Protein AF-A0A5J5JQL4-F1 (afdb_monomer)

Organism: NCBI:txid2614688

Foldseek 3Di:
DDDDDDDDDDDDDDDDDDDDDDPPDPDDPPPPPPDDLPPQAQAKDWDDDDVVVFLLLLVQCCVPPPCVVPPPQSVFKDTFPPKGKIWGDHSDLQAIKIKIWGFIAGHPDPVRRQLAIWMWIDGRPDGIHTPGGASQAQCVPDPNSCVVVVHDRGD

Radius of gyration: 27.51 Å; Cα contacts (8 Å, |Δi|>4): 222; chains: 1; bounding box: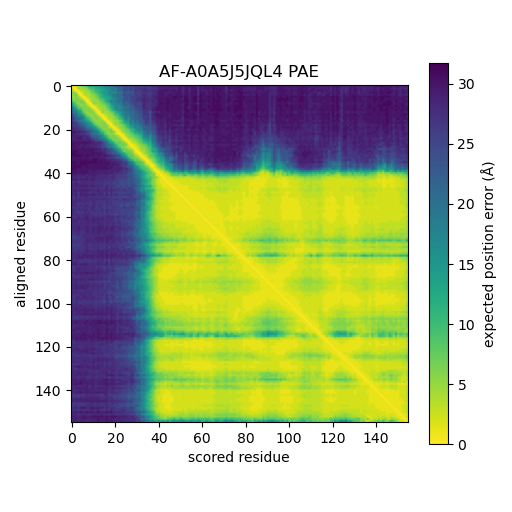 76×36×66 Å

Nearest PDB structures (foldseek):
  6s85-assembly1_D  TM=4.851E-01  e=8.176E+00  Escherichia coli
  5xdf-assembly1_A  TM=1.625E-01  e=1.999E+00  Thermus thermophilus HB8

Secondary structure (DSSP, 8-state):
-------------------------------------GGGTT-EEE----HHHHHHHHHHHIIIIITTTSTT-GGGEEEEEEEEEEEE--SSGGG-EEEEEEEEEETTBGGGGSS--EEEEEETTSPPEE----TTB-TTS-HHHHHHHT--SB-

Sequence (155 aa):
MTRWTAALSAAATAAITLTAALPAVAAAPLQRATGQAHSARGKAVNLRLTEKIRHKLADAFYKKYYGPYHPGTRNRVDGPEQVYYGKIRGATAAKDVYWAVGSIGVKGDPISYQDGPHVWRKRGHHGWEYRGDTGGCLAKVPKALLKIWHLPECL

Structure (mmCIF, N/CA/C/O backbone):
data_AF-A0A5J5JQL4-F1
#
_entry.id   AF-A0A5J5JQL4-F1
#
loop_
_atom_site.group_PDB
_atom_site.id
_atom_site.type_symbol
_atom_site.label_atom_id
_atom_site.label_alt_id
_atom_site.label_comp_id
_atom_site.label_asym_id
_atom_site.label_entity_id
_atom_site.label_seq_id
_atom_site.pdbx_PDB_ins_code
_atom_site.Cartn_x
_atom_site.Cartn_y
_atom_site.Cartn_z
_atom_site.occupancy
_atom_site.B_iso_or_equiv
_atom_site.auth_seq_id
_atom_site.auth_comp_id
_atom_site.auth_asym_id
_atom_site.auth_atom_id
_atom_site.pdbx_PDB_model_num
ATOM 1 N N . MET A 1 1 ? -28.095 -20.991 -45.611 1.00 49.44 1 MET A N 1
ATOM 2 C CA . MET A 1 1 ? -29.491 -20.586 -45.348 1.00 49.44 1 MET A CA 1
ATOM 3 C C . MET A 1 1 ? -30.276 -21.846 -45.041 1.00 49.44 1 MET A C 1
ATOM 5 O O . MET A 1 1 ? -30.548 -22.592 -45.967 1.00 49.44 1 MET A O 1
ATOM 9 N N . THR A 1 2 ? -30.608 -22.109 -43.778 1.00 53.41 2 THR A N 1
ATOM 10 C CA . THR A 1 2 ? -31.494 -23.233 -43.445 1.00 53.41 2 THR A CA 1
ATOM 11 C C . THR A 1 2 ? -32.352 -22.816 -42.263 1.00 53.41 2 THR A C 1
ATOM 13 O O . THR A 1 2 ? -31.878 -22.694 -41.137 1.00 53.41 2 THR A O 1
ATOM 16 N N . ARG A 1 3 ? -33.598 -22.467 -42.585 1.00 52.34 3 ARG A N 1
ATOM 17 C CA . ARG A 1 3 ? -34.659 -22.105 -41.649 1.00 52.34 3 ARG A CA 1
ATOM 18 C C . ARG A 1 3 ? -35.211 -23.385 -41.027 1.00 52.34 3 ARG A C 1
ATOM 20 O O . ARG A 1 3 ? -35.457 -24.338 -41.757 1.00 52.34 3 ARG A O 1
ATOM 27 N N . TRP A 1 4 ? -35.475 -23.359 -39.726 1.00 50.81 4 TRP A N 1
ATOM 28 C CA . TRP A 1 4 ? -36.349 -24.324 -39.065 1.00 50.81 4 TRP A CA 1
ATOM 29 C C . TRP A 1 4 ? -37.457 -23.564 -38.338 1.00 50.81 4 TRP A C 1
ATOM 31 O O . TRP A 1 4 ? -37.206 -22.781 -37.427 1.00 50.81 4 TRP A O 1
ATOM 41 N N . THR A 1 5 ? -38.680 -23.777 -38.811 1.00 60.31 5 THR A N 1
ATOM 42 C CA . THR A 1 5 ? -39.955 -23.400 -38.196 1.00 60.31 5 THR A CA 1
ATOM 43 C C . THR A 1 5 ? -40.630 -24.664 -37.689 1.00 60.31 5 THR A C 1
ATOM 45 O O . THR A 1 5 ? -40.823 -25.580 -38.481 1.00 60.31 5 THR A O 1
ATOM 48 N N . ALA A 1 6 ? -41.031 -24.681 -36.419 1.00 52.75 6 ALA A N 1
ATOM 49 C CA . ALA A 1 6 ? -42.137 -25.463 -35.853 1.00 52.75 6 ALA A CA 1
ATOM 50 C C . ALA A 1 6 ? -42.203 -25.139 -34.351 1.00 52.75 6 ALA A C 1
ATOM 52 O O . ALA A 1 6 ? -41.162 -24.928 -33.741 1.00 52.75 6 ALA A O 1
ATOM 53 N N . ALA A 1 7 ? -43.318 -25.135 -33.638 1.00 47.78 7 ALA A N 1
ATOM 54 C CA . ALA A 1 7 ? -44.740 -24.938 -33.888 1.00 47.78 7 ALA A CA 1
ATOM 55 C C . ALA A 1 7 ? -45.323 -24.775 -32.467 1.00 47.78 7 ALA A C 1
ATOM 57 O O . ALA A 1 7 ? -44.808 -25.376 -31.522 1.00 47.78 7 ALA A O 1
ATOM 58 N N . LEU A 1 8 ? -46.351 -23.942 -32.295 1.00 52.84 8 LEU A N 1
ATOM 59 C CA . LEU A 1 8 ? -47.006 -23.728 -31.003 1.00 52.84 8 LEU A CA 1
ATOM 60 C C . LEU A 1 8 ? -47.635 -25.023 -30.460 1.00 52.84 8 LEU A C 1
ATOM 62 O O . LEU A 1 8 ? -48.178 -25.828 -31.212 1.00 52.84 8 LEU A O 1
ATOM 66 N N . SER A 1 9 ? -47.684 -25.151 -29.135 1.00 51.41 9 SER A N 1
ATOM 67 C CA . SER A 1 9 ? -48.722 -25.924 -28.447 1.00 51.41 9 SER A CA 1
ATOM 68 C C . SER A 1 9 ? -49.195 -25.137 -27.230 1.00 51.41 9 SER A C 1
ATOM 70 O O . SER A 1 9 ? -48.411 -24.779 -26.354 1.00 51.41 9 SER A O 1
ATOM 72 N N . ALA A 1 10 ? -50.485 -24.814 -27.249 1.00 52.94 10 ALA A N 1
ATOM 73 C CA . ALA A 1 10 ? -51.240 -24.176 -26.184 1.00 52.94 10 ALA A CA 1
ATOM 74 C C . ALA A 1 10 ? -51.892 -25.246 -25.296 1.00 52.94 10 ALA A C 1
ATOM 76 O O . ALA A 1 10 ? -52.348 -26.253 -25.828 1.00 52.94 10 ALA A O 1
ATOM 77 N N . ALA A 1 11 ? -51.955 -24.995 -23.985 1.00 53.06 11 ALA A N 1
ATOM 78 C CA . ALA A 1 11 ? -52.883 -25.542 -22.976 1.00 53.06 11 ALA A CA 1
ATOM 79 C C . ALA A 1 11 ? -52.246 -25.320 -21.589 1.00 53.06 11 ALA A C 1
ATOM 81 O O . ALA A 1 11 ? -51.030 -25.379 -21.467 1.00 53.06 11 ALA A O 1
ATOM 82 N N . ALA A 1 12 ? -52.936 -25.095 -20.479 1.00 50.16 12 ALA A N 1
ATOM 83 C CA . ALA A 1 12 ? -54.319 -24.760 -20.185 1.00 50.16 12 ALA A CA 1
ATOM 84 C C . ALA A 1 12 ? -54.305 -24.129 -18.779 1.00 50.16 12 ALA A C 1
ATOM 86 O O . ALA A 1 12 ? -53.433 -24.412 -17.955 1.00 50.16 12 ALA A O 1
ATOM 87 N N . THR A 1 13 ? -55.270 -23.259 -18.521 1.00 53.47 13 THR A N 1
ATOM 88 C CA . THR A 1 13 ? -55.508 -22.593 -17.242 1.00 53.47 13 THR A CA 1
ATOM 89 C C . THR A 1 13 ? -55.966 -23.592 -16.176 1.00 53.47 13 THR A C 1
ATOM 91 O O . THR A 1 13 ? -56.912 -24.337 -16.410 1.00 53.47 13 THR A O 1
ATOM 94 N N . ALA A 1 14 ? -55.386 -23.536 -14.976 1.00 53.62 14 ALA A N 1
ATOM 95 C CA . ALA A 1 14 ? -56.051 -23.970 -13.748 1.00 53.62 14 ALA A CA 1
ATOM 96 C C . ALA A 1 14 ? -55.573 -23.090 -12.587 1.00 53.62 14 ALA A C 1
ATOM 98 O O . ALA A 1 14 ? -54.446 -23.204 -12.109 1.00 53.62 14 ALA A O 1
ATOM 99 N N . ALA A 1 15 ? -56.435 -22.162 -12.175 1.00 53.47 15 ALA A N 1
ATOM 100 C CA . ALA A 1 15 ? -56.256 -21.372 -10.970 1.00 53.47 15 ALA A CA 1
ATOM 101 C C . ALA A 1 15 ? -56.626 -22.232 -9.756 1.00 53.47 15 ALA A C 1
ATOM 103 O O . ALA A 1 15 ? -57.736 -22.755 -9.683 1.00 53.47 15 ALA A O 1
ATOM 104 N N . ILE A 1 16 ? -55.709 -22.353 -8.798 1.00 56.31 16 ILE A N 1
ATOM 105 C CA . ILE A 1 16 ? -55.995 -22.892 -7.470 1.00 56.31 16 ILE A CA 1
ATOM 106 C C . ILE A 1 16 ? -55.768 -21.751 -6.482 1.00 56.31 16 ILE A C 1
ATOM 108 O O . ILE A 1 16 ? -54.638 -21.401 -6.149 1.00 56.31 16 ILE A O 1
ATOM 112 N N . THR A 1 17 ? -56.860 -21.139 -6.038 1.00 53.44 17 THR A N 1
ATOM 113 C CA . THR A 1 17 ? -56.878 -20.223 -4.897 1.00 53.44 17 THR A CA 1
ATOM 114 C C . THR A 1 17 ? -56.870 -21.040 -3.608 1.00 53.44 17 THR A C 1
ATOM 116 O O . THR A 1 17 ? -57.885 -21.635 -3.252 1.00 53.44 17 THR A O 1
ATOM 119 N N . LEU A 1 18 ? -55.738 -21.060 -2.898 1.00 49.94 18 LEU A N 1
ATOM 120 C CA . LEU A 1 18 ? -55.683 -21.465 -1.492 1.00 49.94 18 LEU A CA 1
ATOM 121 C C . LEU A 1 18 ? -55.772 -20.214 -0.612 1.00 49.94 18 LEU A C 1
ATOM 123 O O . LEU A 1 18 ? -54.821 -19.441 -0.509 1.00 49.94 18 LEU A O 1
ATOM 127 N N . THR A 1 19 ? -56.913 -20.031 0.046 1.00 55.03 19 THR A N 1
ATOM 128 C CA . THR A 1 19 ? -57.076 -19.037 1.110 1.00 55.03 19 THR A CA 1
ATOM 129 C C . THR A 1 19 ? -56.592 -19.654 2.419 1.00 55.03 19 THR A C 1
ATOM 131 O O . THR A 1 19 ? -57.330 -20.379 3.080 1.00 55.03 19 THR A O 1
ATOM 134 N N . ALA A 1 20 ? -55.339 -19.395 2.791 1.00 56.44 20 ALA A N 1
ATOM 135 C CA . ALA A 1 20 ? -54.829 -19.715 4.121 1.00 56.44 20 ALA A CA 1
ATOM 136 C C . ALA A 1 20 ? -55.017 -18.496 5.037 1.00 56.44 20 ALA A C 1
ATOM 138 O O . ALA A 1 20 ? -54.374 -17.463 4.854 1.00 56.44 20 ALA A O 1
ATOM 139 N N . ALA A 1 21 ? -55.917 -18.611 6.014 1.00 56.12 21 ALA A N 1
ATOM 140 C CA . ALA A 1 21 ? -56.064 -17.637 7.088 1.00 56.12 21 ALA A CA 1
ATOM 141 C C . ALA A 1 21 ? -54.842 -17.721 8.017 1.00 56.12 21 ALA A C 1
ATOM 143 O O . ALA A 1 21 ? -54.615 -18.740 8.667 1.00 56.12 21 ALA A O 1
ATOM 144 N N . LEU A 1 22 ? -54.043 -16.654 8.061 1.00 56.19 22 LEU A N 1
ATOM 145 C CA . LEU A 1 22 ? -52.940 -16.512 9.008 1.00 56.19 22 LEU A CA 1
ATOM 146 C C . LEU A 1 22 ? -53.460 -15.904 10.321 1.00 56.19 22 LEU A C 1
ATOM 148 O O . LEU A 1 22 ? -54.231 -14.943 10.275 1.00 56.19 22 LEU A O 1
ATOM 152 N N . PRO A 1 23 ? -53.028 -16.402 11.492 1.00 48.47 23 PRO A N 1
ATOM 153 C CA . PRO A 1 23 ? -53.293 -15.734 12.756 1.00 48.47 23 PRO A CA 1
ATOM 154 C C . PRO A 1 23 ? -52.530 -14.404 12.801 1.00 48.47 23 PRO A C 1
ATOM 156 O O . PRO A 1 23 ? -51.348 -14.333 12.458 1.00 48.47 23 PRO A O 1
ATOM 159 N N . ALA A 1 24 ? -53.213 -13.342 13.226 1.00 57.78 24 ALA A N 1
ATOM 160 C CA . ALA A 1 24 ? -52.619 -12.035 13.466 1.00 57.78 24 ALA A CA 1
ATOM 161 C C . ALA A 1 24 ? -51.593 -12.139 14.606 1.00 57.78 24 ALA A C 1
ATOM 163 O O . ALA A 1 24 ? -51.937 -12.126 15.787 1.00 57.78 24 ALA A O 1
ATOM 164 N N . VAL A 1 25 ? -50.316 -12.266 14.246 1.00 57.56 25 VAL A N 1
ATOM 165 C CA . VAL A 1 25 ? -49.204 -12.131 15.185 1.00 57.56 25 VAL A CA 1
ATOM 166 C C . VAL A 1 25 ? -49.088 -10.650 15.521 1.00 57.56 25 VAL A C 1
ATOM 168 O O . VAL A 1 25 ? -48.769 -9.831 14.660 1.00 57.56 25 VAL A O 1
ATOM 171 N N . ALA A 1 26 ? -49.385 -10.304 16.772 1.00 60.28 26 ALA A N 1
ATOM 172 C CA . ALA A 1 26 ? -49.168 -8.973 17.313 1.00 60.28 26 ALA A CA 1
ATOM 173 C C . ALA A 1 26 ? -47.722 -8.535 17.025 1.00 60.28 26 ALA A C 1
ATOM 175 O O . ALA A 1 26 ? -46.764 -9.173 17.466 1.00 60.28 26 ALA A O 1
ATOM 176 N N . ALA A 1 27 ? -47.567 -7.459 16.252 1.00 55.06 27 ALA A N 1
ATOM 177 C CA . ALA A 1 27 ? -46.273 -6.870 15.954 1.00 55.06 27 ALA A CA 1
ATOM 178 C C . ALA A 1 27 ? -45.680 -6.302 17.249 1.00 55.06 27 ALA A C 1
ATOM 180 O O . ALA A 1 27 ? -46.048 -5.216 17.697 1.00 55.06 27 ALA A O 1
ATOM 181 N N . ALA A 1 28 ? -44.762 -7.048 17.863 1.00 57.09 28 ALA A N 1
ATOM 182 C CA . ALA A 1 28 ? -43.907 -6.503 18.902 1.00 57.09 28 ALA A CA 1
ATOM 183 C C . ALA A 1 28 ? -43.137 -5.306 18.310 1.00 57.09 28 ALA A C 1
ATOM 185 O O . ALA A 1 28 ? -42.607 -5.418 17.197 1.00 57.09 28 ALA A O 1
ATOM 186 N N . PRO A 1 29 ? -43.069 -4.157 19.003 1.00 50.62 29 PRO A N 1
ATOM 187 C CA . PRO A 1 29 ? -42.307 -3.021 18.516 1.00 50.62 29 PRO A CA 1
ATOM 188 C C . PRO A 1 29 ? -40.850 -3.451 18.337 1.00 50.62 29 PRO A C 1
ATOM 190 O O . PRO A 1 29 ? -40.199 -3.896 19.283 1.00 50.62 29 PRO A O 1
ATOM 193 N N . LEU A 1 30 ? -40.346 -3.323 17.107 1.00 46.59 30 LEU A N 1
ATOM 194 C CA . LEU A 1 30 ? -38.933 -3.471 16.780 1.00 46.59 30 LEU A CA 1
ATOM 195 C C . LEU A 1 30 ? -38.140 -2.518 17.678 1.00 46.59 30 LEU A C 1
ATOM 197 O O . LEU A 1 30 ? -38.064 -1.315 17.419 1.00 46.59 30 LEU A O 1
ATOM 201 N N . GLN A 1 31 ? -37.550 -3.062 18.742 1.00 46.78 31 GLN A N 1
ATOM 202 C CA . GLN A 1 31 ? -36.545 -2.369 19.527 1.00 46.78 31 GLN A CA 1
ATOM 203 C C . GLN A 1 31 ? -35.402 -2.029 18.577 1.00 46.78 31 GLN A C 1
ATOM 205 O O . GLN A 1 31 ? -34.613 -2.881 18.165 1.00 46.78 31 GLN A O 1
ATOM 210 N N . ARG A 1 32 ? -35.357 -0.758 18.178 1.00 45.53 32 ARG A N 1
ATOM 211 C CA . ARG A 1 32 ? -34.269 -0.169 17.411 1.00 45.53 32 ARG A CA 1
ATOM 212 C C . ARG A 1 32 ? -33.009 -0.390 18.239 1.00 45.53 32 ARG A C 1
ATOM 214 O O . ARG A 1 32 ? -32.823 0.266 19.257 1.00 45.53 32 ARG A O 1
ATOM 221 N N . ALA A 1 33 ? -32.187 -1.353 17.834 1.00 46.91 33 ALA A N 1
ATOM 222 C CA . ALA A 1 33 ? -30.925 -1.668 18.483 1.00 46.91 33 ALA A CA 1
ATOM 223 C C . ALA A 1 33 ? -29.958 -0.483 18.325 1.00 46.91 33 ALA A C 1
ATOM 225 O O . ALA A 1 33 ? -29.087 -0.458 17.459 1.00 46.91 33 ALA A O 1
ATOM 226 N N . THR A 1 34 ? -30.120 0.539 19.159 1.00 53.56 34 THR A N 1
ATOM 227 C CA . THR A 1 34 ? -29.143 1.601 19.375 1.00 53.56 34 THR A CA 1
ATOM 228 C C . THR A 1 34 ? -28.143 1.097 20.409 1.00 53.56 34 THR A C 1
ATOM 230 O O . THR A 1 34 ? -28.139 1.535 21.553 1.00 53.56 34 THR A O 1
ATOM 233 N N . GLY A 1 35 ? -27.332 0.110 20.027 1.00 43.97 35 GLY A N 1
ATOM 234 C CA . GLY A 1 35 ? -26.384 -0.547 20.924 1.00 43.97 35 GLY A CA 1
ATOM 235 C C . GLY A 1 35 ? -24.984 -0.636 20.325 1.00 43.97 35 GLY A C 1
ATOM 236 O O . GLY A 1 35 ? -24.717 -1.467 19.468 1.00 43.97 35 GLY A O 1
ATOM 237 N N . GLN A 1 36 ? -24.073 0.211 20.811 1.00 45.72 36 GLN A N 1
ATOM 238 C CA . GLN A 1 36 ? -22.655 -0.137 21.012 1.00 45.72 36 GLN A CA 1
ATOM 239 C C . GLN A 1 36 ? -21.782 -0.593 19.815 1.00 45.72 36 GLN A C 1
ATOM 241 O O . GLN A 1 36 ? -20.855 -1.373 19.997 1.00 45.72 36 GLN A O 1
ATOM 246 N N . ALA A 1 37 ? -21.916 -0.024 18.613 1.00 48.31 37 ALA A N 1
ATOM 247 C CA . ALA A 1 37 ? -20.874 -0.190 17.574 1.00 48.31 37 ALA A CA 1
ATOM 248 C C . ALA A 1 37 ? -19.696 0.815 17.686 1.00 48.31 37 ALA A C 1
ATOM 250 O O . ALA A 1 37 ? -18.717 0.726 16.945 1.00 48.31 37 ALA A O 1
ATOM 251 N N . HIS A 1 38 ? -19.757 1.785 18.608 1.00 50.84 38 HIS A N 1
ATOM 252 C CA . HIS A 1 38 ? -18.841 2.938 18.628 1.00 50.84 38 HIS A CA 1
ATOM 253 C C . HIS A 1 38 ? -17.456 2.689 19.258 1.00 50.84 38 HIS A C 1
ATOM 255 O O . HIS A 1 38 ? -16.541 3.472 19.018 1.00 50.84 38 HIS A O 1
ATOM 261 N N . SER A 1 39 ? -17.253 1.610 20.021 1.00 56.97 39 SER A N 1
ATOM 262 C CA . SER A 1 39 ? -16.064 1.474 20.887 1.00 56.97 39 SER A CA 1
ATOM 263 C C . SER A 1 39 ? -14.769 1.046 20.166 1.00 56.97 39 SER A C 1
ATOM 265 O O . SER A 1 39 ? -13.676 1.239 20.688 1.00 56.97 39 SER A O 1
ATOM 267 N N . ALA A 1 40 ? -14.837 0.519 18.938 1.00 70.19 40 ALA A N 1
ATOM 268 C CA . ALA A 1 40 ? -13.645 0.026 18.231 1.00 70.19 40 ALA A CA 1
ATOM 269 C C . ALA A 1 40 ? -13.093 0.971 17.148 1.0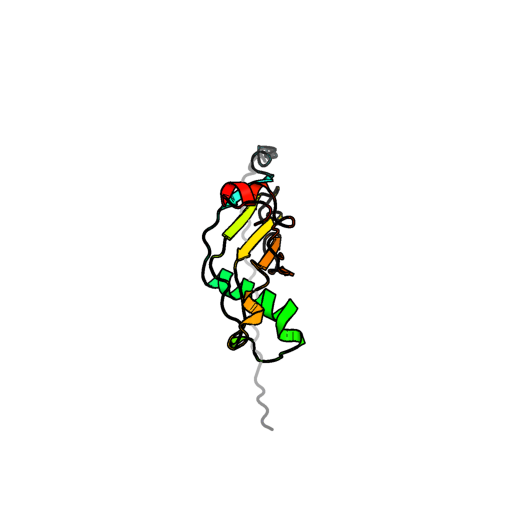0 70.19 40 ALA A C 1
ATOM 271 O O . ALA A 1 40 ? -12.095 0.630 16.504 1.00 70.19 40 ALA A O 1
ATOM 272 N N . ARG A 1 41 ? -13.728 2.125 16.903 1.00 84.06 41 ARG A N 1
ATOM 273 C CA . ARG A 1 41 ? -13.317 3.056 15.841 1.00 84.06 41 ARG A CA 1
ATOM 274 C C . ARG A 1 41 ? -11.937 3.647 16.146 1.00 84.06 41 ARG A C 1
ATOM 276 O O . ARG A 1 41 ? -11.630 3.981 17.281 1.00 84.06 41 ARG A O 1
ATOM 283 N N . GLY A 1 42 ? -11.096 3.775 15.122 1.00 88.44 42 GLY A N 1
ATOM 284 C CA . GLY A 1 42 ? -9.738 4.314 15.249 1.00 88.44 42 GLY A CA 1
ATOM 285 C C . GLY A 1 42 ? -8.703 3.303 15.750 1.00 88.44 42 GLY A C 1
ATOM 286 O O . GLY A 1 42 ? -7.507 3.556 15.626 1.00 88.44 42 GLY A O 1
ATOM 287 N N . LYS A 1 43 ? -9.126 2.128 16.239 1.00 94.88 43 LYS A N 1
ATOM 288 C CA . LYS A 1 43 ? -8.204 1.076 16.676 1.00 94.88 43 LYS A CA 1
ATOM 289 C C . LYS A 1 43 ? -7.429 0.503 15.488 1.00 94.88 43 LYS A C 1
ATOM 291 O O . LYS A 1 43 ? -8.026 0.077 14.493 1.00 94.88 43 LYS A O 1
ATOM 296 N N . ALA A 1 44 ? -6.107 0.461 15.627 1.00 97.56 44 ALA A N 1
ATOM 297 C CA . ALA A 1 44 ? -5.217 -0.215 14.698 1.00 97.56 44 ALA A CA 1
ATOM 298 C C . ALA A 1 44 ? -5.224 -1.731 14.935 1.00 97.56 44 ALA A C 1
ATOM 300 O O . ALA A 1 44 ? -5.311 -2.201 16.071 1.00 97.56 44 ALA A O 1
ATOM 301 N N . VAL A 1 45 ? -5.157 -2.499 13.852 1.00 97.81 45 VAL A N 1
ATOM 302 C CA . VAL A 1 45 ? -5.119 -3.964 13.880 1.00 97.81 45 VAL A CA 1
ATOM 303 C C . VAL A 1 45 ? -4.035 -4.441 12.927 1.00 97.81 45 VAL A C 1
ATOM 305 O O . VAL A 1 45 ? -4.063 -4.077 11.749 1.00 97.81 45 VAL A O 1
ATOM 308 N N . ASN A 1 46 ? -3.122 -5.269 13.437 1.00 97.88 46 ASN A N 1
ATOM 309 C CA . ASN A 1 46 ? -2.132 -5.960 12.624 1.00 97.88 46 ASN A CA 1
ATOM 310 C C . ASN A 1 46 ? -2.809 -7.147 11.931 1.00 97.88 46 ASN A C 1
ATOM 312 O O . ASN A 1 46 ? -3.589 -7.873 12.554 1.00 97.88 46 ASN A O 1
ATOM 316 N N . LEU A 1 47 ? -2.568 -7.313 10.638 1.00 97.94 47 LEU A N 1
ATOM 317 C CA . LEU A 1 47 ? -3.222 -8.323 9.819 1.00 97.94 47 LEU A CA 1
ATOM 318 C C . LEU A 1 47 ? -2.175 -9.218 9.172 1.00 97.94 47 LEU A C 1
ATOM 320 O O . LEU A 1 47 ? -1.105 -8.774 8.768 1.00 97.94 47 LEU A O 1
ATOM 324 N N . ARG A 1 48 ? -2.523 -10.491 8.997 1.00 97.44 48 ARG A N 1
ATOM 325 C CA . ARG A 1 48 ? -1.680 -11.427 8.261 1.00 97.44 48 ARG A CA 1
ATOM 326 C C . ARG A 1 48 ? -1.705 -11.095 6.769 1.00 97.44 48 ARG A C 1
ATOM 328 O O . ARG A 1 48 ? -2.776 -11.021 6.160 1.00 97.44 48 ARG A O 1
ATOM 335 N N . LEU A 1 49 ? -0.525 -10.935 6.176 1.00 97.00 49 LEU A N 1
ATOM 336 C CA . LEU A 1 49 ? -0.379 -10.833 4.729 1.00 97.00 49 LEU A CA 1
ATOM 337 C C . LEU A 1 49 ? -0.683 -12.189 4.078 1.00 97.00 49 LEU A C 1
ATOM 339 O O . LEU A 1 49 ? -0.245 -13.237 4.550 1.00 97.00 49 LEU A O 1
ATOM 343 N N . THR A 1 50 ? -1.427 -12.160 2.977 1.00 97.31 50 THR A N 1
ATOM 344 C CA . THR A 1 50 ? -1.663 -13.332 2.123 1.00 97.31 50 THR A CA 1
ATOM 345 C C . THR A 1 50 ? -1.078 -13.078 0.745 1.00 97.31 50 THR A C 1
ATOM 347 O O . THR A 1 50 ? -0.981 -11.925 0.320 1.00 97.31 50 THR A O 1
ATOM 350 N N . GLU A 1 51 ? -0.771 -14.143 0.010 1.00 96.94 51 GLU A N 1
ATOM 351 C CA . GLU A 1 51 ? -0.189 -14.021 -1.330 1.00 96.94 51 GLU A CA 1
ATOM 352 C C . GLU A 1 51 ? -1.118 -13.291 -2.309 1.00 96.94 51 GLU A C 1
ATOM 354 O O . GLU A 1 51 ? -0.706 -12.419 -3.068 1.00 96.94 51 GLU A O 1
ATOM 359 N N . LYS A 1 52 ? -2.431 -13.515 -2.181 1.00 96.75 52 LYS A N 1
ATOM 360 C CA . LYS A 1 52 ? -3.450 -12.760 -2.923 1.00 96.75 52 LYS A CA 1
ATOM 361 C C . LYS A 1 52 ? -3.391 -11.254 -2.651 1.00 96.75 52 LYS A C 1
ATOM 363 O O . LYS A 1 52 ? -3.686 -10.464 -3.545 1.00 96.75 52 LYS A O 1
ATOM 368 N N . ILE A 1 53 ? -3.082 -10.835 -1.421 1.00 97.50 53 ILE A N 1
ATOM 369 C CA . ILE A 1 53 ? -2.906 -9.411 -1.107 1.00 97.50 53 ILE A CA 1
ATOM 370 C C . ILE A 1 53 ? -1.591 -8.920 -1.701 1.00 97.50 53 ILE A C 1
ATOM 372 O O . ILE A 1 53 ? -1.620 -7.885 -2.360 1.00 97.50 53 ILE A O 1
ATOM 376 N N . ARG A 1 54 ? -0.495 -9.672 -1.541 1.00 97.81 54 ARG A N 1
ATOM 377 C 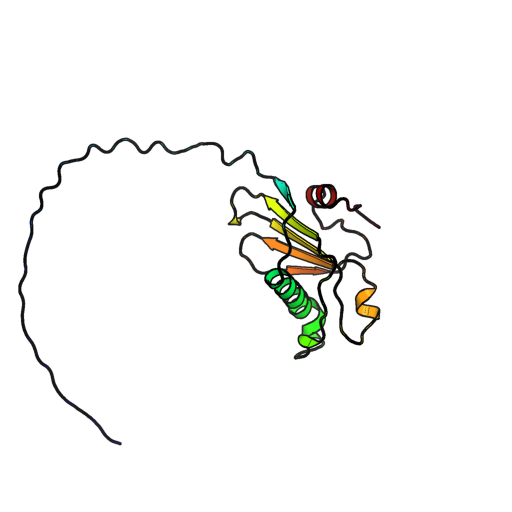CA . ARG A 1 54 ? 0.818 -9.340 -2.111 1.00 97.81 54 ARG A CA 1
ATOM 378 C C . ARG A 1 54 ? 0.720 -9.046 -3.612 1.00 97.81 54 ARG A C 1
ATOM 380 O O . ARG A 1 54 ? 1.066 -7.945 -4.032 1.00 97.81 54 ARG A O 1
ATOM 387 N N . HIS A 1 55 ? 0.105 -9.941 -4.388 1.00 97.12 55 HIS A N 1
ATOM 388 C CA . HIS A 1 55 ? -0.118 -9.722 -5.821 1.00 97.12 55 HIS A CA 1
ATOM 389 C C . HIS A 1 55 ? -0.878 -8.425 -6.122 1.00 97.12 55 HIS A C 1
ATOM 391 O O . HIS A 1 55 ? -0.455 -7.655 -6.979 1.00 97.12 55 HIS A O 1
ATOM 397 N N . LYS A 1 56 ? -1.949 -8.125 -5.375 1.00 97.81 56 LYS A N 1
ATOM 398 C CA . LYS A 1 56 ? -2.722 -6.888 -5.575 1.00 97.81 56 LYS A CA 1
ATOM 399 C C . LYS A 1 56 ? -1.929 -5.618 -5.266 1.00 97.81 56 LYS A C 1
ATOM 401 O O . LYS A 1 56 ? -2.195 -4.586 -5.878 1.00 97.81 56 LYS A O 1
ATOM 406 N N . LEU A 1 57 ? -1.006 -5.664 -4.306 1.00 98.19 57 LEU A N 1
ATOM 407 C CA . LEU A 1 57 ? -0.126 -4.532 -4.005 1.00 98.19 57 LEU A CA 1
ATOM 408 C C . LEU A 1 57 ? 0.848 -4.291 -5.165 1.00 98.19 57 LEU A C 1
ATOM 410 O O . LEU A 1 57 ? 0.980 -3.157 -5.631 1.00 98.19 57 LEU A O 1
ATOM 414 N N . ALA A 1 58 ? 1.445 -5.356 -5.699 1.00 97.56 58 ALA A N 1
ATOM 415 C CA . ALA A 1 58 ? 2.313 -5.257 -6.866 1.00 97.56 58 ALA A CA 1
ATOM 416 C C . ALA A 1 58 ? 1.569 -4.832 -8.139 1.00 97.56 58 ALA A C 1
ATOM 418 O O . ALA A 1 58 ? 2.093 -4.038 -8.915 1.00 97.56 58 ALA A O 1
ATOM 419 N N . ASP A 1 59 ? 0.318 -5.258 -8.323 1.00 97.62 59 ASP A N 1
ATOM 420 C CA . ASP A 1 59 ? -0.528 -4.768 -9.418 1.00 97.62 59 ASP A CA 1
ATOM 421 C C . ASP A 1 59 ? -0.818 -3.272 -9.280 1.00 97.62 59 ASP A C 1
ATOM 423 O O . ASP A 1 59 ? -0.790 -2.541 -10.270 1.00 97.62 59 ASP A O 1
ATOM 427 N N . ALA A 1 60 ? -1.072 -2.794 -8.057 1.00 98.12 60 ALA A N 1
ATOM 428 C CA . ALA A 1 60 ? -1.287 -1.375 -7.795 1.00 98.12 60 ALA A CA 1
ATOM 429 C C . ALA A 1 60 ? -0.022 -0.541 -8.059 1.00 98.12 60 ALA A C 1
ATOM 431 O O . ALA A 1 60 ? -0.128 0.543 -8.634 1.00 98.12 60 ALA A O 1
ATOM 432 N N . PHE A 1 61 ? 1.158 -1.051 -7.687 1.00 97.19 61 PHE A N 1
ATOM 433 C CA . PHE A 1 61 ? 2.445 -0.437 -8.025 1.00 97.19 61 PHE A CA 1
ATOM 434 C C . PHE A 1 61 ? 2.655 -0.396 -9.540 1.00 97.19 61 PHE A C 1
ATOM 436 O O . PHE A 1 61 ? 2.858 0.680 -10.098 1.00 97.19 61 PHE A O 1
ATOM 443 N N . TYR A 1 62 ? 2.518 -1.540 -10.219 1.00 97.44 62 TYR A N 1
ATOM 444 C CA . TYR A 1 62 ? 2.675 -1.622 -11.668 1.00 97.44 62 TYR A CA 1
ATOM 445 C C . TYR A 1 62 ? 1.737 -0.646 -12.371 1.00 97.44 62 TYR A C 1
ATOM 447 O O . TYR A 1 62 ? 2.179 0.187 -13.149 1.00 97.44 62 TYR A O 1
ATOM 455 N N . LYS A 1 63 ? 0.444 -0.676 -12.048 1.00 97.19 63 LYS A N 1
ATOM 456 C CA . LYS A 1 63 ? -0.548 0.182 -12.700 1.00 97.19 63 LYS A CA 1
ATOM 457 C C . LYS A 1 63 ? -0.255 1.675 -12.524 1.00 97.19 63 LYS A C 1
ATOM 459 O O . LYS A 1 63 ? -0.555 2.451 -13.427 1.00 97.19 63 LYS A O 1
ATOM 464 N N . LYS A 1 64 ? 0.248 2.091 -11.357 1.00 96.31 64 LYS A N 1
ATOM 465 C CA . LYS A 1 64 ? 0.400 3.514 -11.019 1.00 96.31 64 LYS A CA 1
ATOM 466 C C . LYS A 1 64 ? 1.777 4.084 -11.359 1.00 96.31 64 LYS A C 1
ATOM 468 O O . LYS A 1 64 ? 1.838 5.259 -11.702 1.00 96.31 64 LYS A O 1
ATOM 473 N N . TYR A 1 65 ? 2.836 3.296 -11.209 1.00 93.69 65 TYR A N 1
ATOM 474 C CA . TYR A 1 65 ? 4.220 3.762 -11.285 1.00 93.69 65 TYR A CA 1
ATOM 475 C C . TYR A 1 65 ? 4.945 3.201 -12.511 1.00 93.69 65 TYR A C 1
ATOM 477 O O . TYR A 1 65 ? 5.312 3.965 -13.392 1.00 93.69 65 TYR A O 1
ATOM 485 N N . TYR A 1 66 ? 5.094 1.878 -12.612 1.00 94.00 66 TYR A N 1
ATOM 486 C CA . TYR A 1 66 ? 5.978 1.272 -13.620 1.00 94.00 66 TYR A CA 1
ATOM 487 C C . TYR A 1 66 ? 5.317 1.082 -14.997 1.00 94.00 66 TYR A C 1
ATOM 489 O O . TYR A 1 66 ? 5.872 1.425 -16.036 1.00 94.00 66 TYR A O 1
ATOM 497 N N . GLY A 1 67 ? 4.094 0.560 -15.016 1.00 95.31 67 GLY A N 1
ATOM 498 C CA . GLY A 1 67 ? 3.343 0.191 -16.215 1.00 95.31 67 GLY A CA 1
ATOM 499 C C . GLY A 1 67 ? 3.089 1.320 -17.219 1.00 95.31 67 GLY A C 1
ATOM 500 O O . GLY A 1 67 ? 3.181 1.039 -18.412 1.00 95.31 67 GLY A O 1
ATOM 501 N N . PRO A 1 68 ? 2.821 2.577 -16.805 1.00 96.56 68 PRO A N 1
ATOM 502 C CA . PRO A 1 68 ? 2.688 3.695 -17.743 1.00 96.56 68 PRO A CA 1
ATOM 503 C C . PRO A 1 68 ? 3.923 3.932 -18.623 1.00 96.56 68 PRO A C 1
ATOM 505 O O . PRO A 1 68 ? 3.775 4.380 -19.755 1.00 96.56 68 PRO A O 1
ATOM 508 N N . TYR A 1 69 ? 5.118 3.607 -18.125 1.00 94.69 69 TYR A N 1
ATOM 509 C CA . TYR A 1 69 ? 6.383 3.761 -18.853 1.00 94.69 69 TYR A CA 1
ATOM 510 C C . TYR A 1 69 ? 6.896 2.435 -19.434 1.00 94.69 69 TYR A C 1
ATOM 512 O O . TYR A 1 69 ? 7.733 2.428 -20.333 1.00 94.69 69 TYR A O 1
ATOM 520 N N . HIS A 1 70 ? 6.367 1.307 -18.952 1.00 93.50 70 HIS A N 1
ATOM 521 C CA . HIS A 1 70 ? 6.758 -0.042 -19.355 1.00 93.50 70 HIS A CA 1
ATOM 522 C C . HIS A 1 70 ? 5.515 -0.939 -19.541 1.00 93.50 70 HIS A C 1
ATOM 524 O O . HIS A 1 70 ? 5.193 -1.787 -18.695 1.00 93.50 70 HIS A O 1
ATOM 530 N N . PRO A 1 71 ? 4.759 -0.764 -20.636 1.00 92.69 71 PRO A N 1
ATOM 531 C CA . PRO A 1 71 ? 3.588 -1.589 -20.907 1.00 92.69 71 PRO A CA 1
ATOM 532 C C . PRO A 1 71 ? 3.985 -3.052 -21.169 1.00 92.69 71 PRO A C 1
ATOM 534 O O . PRO A 1 71 ? 5.025 -3.339 -21.754 1.00 92.69 71 PRO A O 1
ATOM 537 N N . GLY A 1 72 ? 3.158 -3.998 -20.718 1.00 91.12 72 GLY A N 1
ATOM 538 C CA . GLY A 1 72 ? 3.357 -5.437 -20.950 1.00 91.12 72 GLY A CA 1
ATOM 539 C C . GLY A 1 72 ? 4.413 -6.120 -20.069 1.00 91.12 72 GLY A C 1
ATOM 540 O O . GLY A 1 72 ? 4.562 -7.335 -20.135 1.00 91.12 72 GLY A O 1
ATOM 541 N N . THR A 1 73 ? 5.110 -5.389 -19.197 1.00 94.69 73 THR A N 1
ATOM 542 C CA . THR A 1 73 ? 6.223 -5.916 -18.382 1.00 94.69 73 THR A CA 1
ATOM 543 C C . THR A 1 73 ? 5.854 -6.179 -16.919 1.00 94.69 73 THR A C 1
ATOM 545 O O . THR A 1 73 ? 6.706 -6.152 -16.031 1.00 94.69 73 THR A O 1
ATOM 548 N N . ARG A 1 74 ? 4.578 -6.456 -16.623 1.00 95.56 74 ARG A N 1
ATOM 549 C CA . ARG A 1 74 ? 4.106 -6.712 -15.247 1.00 95.56 74 ARG A CA 1
ATOM 550 C C . ARG A 1 74 ? 4.893 -7.820 -14.536 1.00 95.56 74 ARG A C 1
ATOM 552 O O . ARG A 1 74 ? 5.110 -7.732 -13.330 1.00 95.56 74 ARG A O 1
ATOM 559 N N . ASN A 1 75 ? 5.330 -8.836 -15.276 1.00 95.81 75 ASN A N 1
ATOM 560 C CA . ASN A 1 75 ? 6.150 -9.954 -14.799 1.00 95.81 75 ASN A CA 1
ATOM 561 C C . ASN A 1 75 ? 7.561 -9.554 -14.323 1.00 95.81 75 ASN A C 1
ATOM 563 O O . ASN A 1 75 ? 8.244 -10.375 -13.709 1.00 95.81 75 ASN A O 1
ATOM 567 N N . ARG A 1 76 ? 7.999 -8.320 -14.607 1.00 94.88 76 ARG A N 1
ATOM 568 C CA . ARG A 1 76 ? 9.258 -7.763 -14.104 1.00 94.88 76 ARG A CA 1
ATOM 569 C C . ARG A 1 76 ? 9.137 -7.160 -12.710 1.00 94.88 76 ARG A C 1
ATOM 571 O O . ARG A 1 76 ? 10.165 -6.927 -12.104 1.00 94.88 76 ARG A O 1
ATOM 578 N N . VAL A 1 77 ? 7.936 -6.885 -12.207 1.00 95.31 77 VAL A N 1
ATOM 579 C CA . VAL A 1 77 ? 7.765 -6.342 -10.851 1.00 95.31 77 VAL A CA 1
ATOM 580 C C . VAL A 1 77 ? 7.850 -7.476 -9.832 1.00 95.31 77 VAL A C 1
ATOM 582 O O . VAL A 1 77 ? 7.000 -8.374 -9.846 1.00 95.31 77 VAL A O 1
ATOM 585 N N . ASP A 1 78 ? 8.835 -7.387 -8.942 1.00 90.56 78 ASP A N 1
ATOM 586 C CA . ASP A 1 78 ? 9.065 -8.305 -7.828 1.00 90.56 78 ASP A CA 1
ATOM 587 C C . ASP A 1 78 ? 8.392 -7.804 -6.551 1.00 90.56 78 ASP A C 1
ATOM 589 O O . ASP A 1 78 ? 8.381 -6.609 -6.266 1.00 90.56 78 ASP A O 1
ATOM 593 N N . GLY A 1 79 ? 7.859 -8.727 -5.748 1.00 83.56 79 GLY A N 1
ATOM 594 C CA . GLY A 1 79 ? 7.323 -8.415 -4.424 1.00 83.56 79 GLY A CA 1
ATOM 595 C C . GLY A 1 79 ? 5.859 -7.932 -4.417 1.00 83.56 79 GLY A C 1
ATOM 596 O O . GLY A 1 79 ? 5.073 -8.352 -5.271 1.00 83.56 79 GLY A O 1
ATOM 597 N N . PRO A 1 80 ? 5.443 -7.118 -3.422 1.00 94.19 80 PRO A N 1
ATOM 598 C CA . PRO A 1 80 ? 6.281 -6.579 -2.352 1.00 94.19 80 PRO A CA 1
ATOM 599 C C . PRO A 1 80 ? 6.730 -7.624 -1.314 1.00 94.19 80 PRO A C 1
ATOM 601 O O . PRO A 1 80 ? 6.055 -8.630 -1.073 1.00 94.19 80 PRO A O 1
ATOM 604 N N . GLU A 1 81 ? 7.871 -7.368 -0.684 1.00 93.81 81 GLU A N 1
ATOM 605 C CA . GLU A 1 81 ? 8.510 -8.161 0.370 1.00 93.81 81 GLU A CA 1
ATOM 606 C C . GLU A 1 81 ? 8.507 -7.423 1.715 1.00 93.81 81 GLU A C 1
ATOM 608 O O . GLU A 1 81 ? 8.216 -6.228 1.776 1.00 93.81 81 GLU A O 1
ATOM 613 N N . GLN A 1 82 ? 8.780 -8.159 2.804 1.00 93.62 82 GLN A N 1
ATOM 614 C CA . GLN A 1 82 ? 8.831 -7.626 4.177 1.00 93.62 82 GLN A CA 1
ATOM 615 C C . GLN A 1 82 ? 7.624 -6.727 4.522 1.00 93.62 82 GLN A C 1
ATOM 617 O O . GLN A 1 82 ? 7.756 -5.641 5.079 1.00 93.62 82 GLN A O 1
ATOM 622 N N . VAL A 1 83 ? 6.421 -7.167 4.133 1.00 96.88 83 VAL A N 1
ATOM 623 C CA . VAL A 1 83 ? 5.237 -6.304 4.162 1.00 96.88 83 VAL A CA 1
ATOM 624 C C . VAL A 1 83 ? 4.599 -6.261 5.546 1.00 96.88 83 VAL A C 1
ATOM 626 O O . VAL A 1 83 ? 4.074 -7.265 6.036 1.00 96.88 83 VAL A O 1
ATOM 629 N N . TYR A 1 84 ? 4.518 -5.063 6.109 1.00 98.06 84 TYR A N 1
ATOM 630 C CA . TYR A 1 84 ? 3.652 -4.739 7.235 1.00 98.06 84 TYR A CA 1
ATOM 631 C C . TYR A 1 84 ? 2.250 -4.439 6.716 1.00 98.06 84 TYR A C 1
ATOM 633 O O . TYR A 1 84 ? 2.066 -3.564 5.871 1.00 98.06 84 TYR A O 1
ATOM 641 N N . TYR A 1 85 ? 1.246 -5.172 7.198 1.00 98.44 85 TYR A N 1
ATOM 642 C CA . TYR A 1 85 ? -0.132 -5.054 6.729 1.00 98.44 85 TYR A CA 1
ATOM 643 C C . TYR A 1 85 ? -1.103 -4.921 7.897 1.00 98.44 85 TYR A C 1
ATOM 645 O O . TYR A 1 85 ? -1.010 -5.607 8.911 1.00 98.44 85 TYR A O 1
ATOM 653 N N . GLY A 1 86 ? -2.068 -4.019 7.765 1.00 98.31 86 GLY A N 1
ATOM 654 C CA . GLY A 1 86 ? -2.973 -3.717 8.859 1.00 98.31 86 GLY A CA 1
ATOM 655 C C . GLY A 1 86 ? -4.098 -2.792 8.452 1.00 98.31 86 GLY A C 1
ATOM 656 O O . GLY A 1 86 ? -4.241 -2.397 7.290 1.00 98.31 86 GLY A O 1
ATOM 657 N N . LYS A 1 87 ? -4.937 -2.460 9.428 1.00 98.31 87 LYS A N 1
ATOM 658 C CA . LYS A 1 87 ? -6.051 -1.536 9.226 1.00 98.31 87 LYS A CA 1
ATOM 659 C C . LYS A 1 87 ? -6.315 -0.651 10.429 1.00 98.31 87 LYS A C 1
ATOM 661 O O . LYS A 1 87 ? -6.087 -1.052 11.566 1.00 98.31 87 LYS A O 1
ATOM 666 N N . ILE A 1 88 ? -6.893 0.510 10.155 1.00 98.25 88 ILE A N 1
ATOM 667 C CA . ILE A 1 88 ? -7.590 1.347 11.127 1.00 98.25 88 ILE A CA 1
ATOM 668 C C . ILE A 1 88 ? -9.083 1.048 11.012 1.00 98.25 88 ILE A C 1
ATOM 670 O O . ILE A 1 88 ? -9.659 1.177 9.926 1.00 98.25 88 ILE A O 1
ATOM 674 N N . ARG A 1 89 ? -9.706 0.643 12.122 1.00 96.94 89 ARG A N 1
ATOM 675 C CA . ARG A 1 89 ? -11.142 0.339 12.165 1.00 96.94 89 ARG A CA 1
ATOM 676 C C . ARG A 1 89 ? -11.986 1.598 11.960 1.00 96.94 89 ARG A C 1
ATOM 678 O O . ARG A 1 89 ? -11.810 2.600 12.657 1.00 96.94 89 ARG A O 1
ATOM 685 N N . GLY A 1 90 ? -12.906 1.540 11.006 1.00 95.25 90 GLY A N 1
ATOM 686 C CA . GLY A 1 90 ? -13.939 2.548 10.801 1.00 95.25 90 GLY A CA 1
ATOM 687 C C . GLY A 1 90 ? -15.166 2.289 11.675 1.00 95.25 90 GLY A C 1
ATOM 688 O O . GLY A 1 90 ? -15.179 1.388 12.506 1.00 95.25 90 GLY A O 1
ATOM 689 N N . ALA A 1 91 ? -16.224 3.077 11.463 1.00 93.06 91 ALA A N 1
ATOM 690 C CA . ALA A 1 91 ? -17.531 2.802 12.070 1.00 93.06 91 ALA A CA 1
ATOM 691 C C . ALA A 1 91 ? -18.177 1.517 11.513 1.00 93.06 91 ALA A C 1
ATOM 693 O O . ALA A 1 91 ? -18.996 0.892 12.172 1.00 93.06 91 ALA A O 1
ATOM 694 N N . THR A 1 92 ? -17.801 1.122 10.294 1.00 93.56 92 THR A N 1
ATOM 695 C CA . THR A 1 92 ? -18.232 -0.110 9.623 1.00 93.56 92 THR A CA 1
ATOM 696 C C . THR A 1 92 ? -17.065 -0.690 8.824 1.00 93.56 92 THR A C 1
ATOM 698 O O . THR A 1 92 ? -16.114 0.031 8.510 1.00 93.56 92 THR A O 1
ATOM 701 N N . ALA A 1 93 ? -17.158 -1.958 8.409 1.00 93.19 93 ALA A N 1
ATOM 702 C CA . ALA A 1 93 ? -16.136 -2.602 7.575 1.00 93.19 93 ALA A CA 1
ATOM 703 C C . ALA A 1 93 ? -15.871 -1.850 6.253 1.00 93.19 93 ALA A C 1
ATOM 705 O O . ALA A 1 93 ? -14.733 -1.770 5.793 1.00 93.19 93 ALA A O 1
ATOM 706 N N . ALA A 1 94 ? -16.899 -1.220 5.674 1.00 95.44 94 ALA A N 1
ATOM 707 C CA . ALA A 1 94 ? -16.764 -0.381 4.482 1.00 95.44 94 ALA A CA 1
ATOM 708 C C . ALA A 1 94 ? -15.962 0.911 4.738 1.00 95.44 94 ALA A C 1
ATOM 710 O O . ALA A 1 94 ? -15.434 1.518 3.804 1.00 95.44 94 ALA A O 1
ATOM 711 N N . LYS A 1 95 ? -15.864 1.348 5.998 1.00 96.00 95 LYS A N 1
ATOM 712 C CA . LYS A 1 95 ? -15.111 2.538 6.414 1.00 96.00 95 LYS A CA 1
ATOM 713 C C . LYS A 1 95 ? -13.730 2.214 6.984 1.00 96.00 95 LYS A C 1
ATOM 715 O O . LYS A 1 95 ? -12.974 3.161 7.205 1.00 96.00 95 LYS A O 1
ATOM 720 N N . ASP A 1 96 ? -13.389 0.939 7.179 1.00 97.38 96 ASP A N 1
ATOM 721 C CA . ASP A 1 96 ? -12.030 0.520 7.534 1.00 97.38 96 ASP A CA 1
ATOM 722 C C . ASP A 1 96 ? -11.026 1.065 6.513 1.00 97.38 96 ASP A C 1
ATOM 724 O O . ASP A 1 96 ? -11.294 1.091 5.308 1.00 97.38 96 ASP A O 1
ATOM 728 N N . VAL A 1 97 ? -9.858 1.495 6.981 1.00 98.31 97 VAL A N 1
ATOM 729 C CA . VAL A 1 97 ? -8.770 1.935 6.103 1.00 98.31 97 VAL A CA 1
ATOM 730 C C . VAL A 1 97 ? -7.604 0.988 6.282 1.00 98.31 97 VAL A C 1
ATOM 732 O O . VAL A 1 97 ? -7.036 0.891 7.366 1.00 98.31 97 VAL A O 1
ATOM 735 N N . TYR A 1 98 ? -7.265 0.289 5.212 1.00 98.62 98 TYR A N 1
ATOM 736 C CA . TYR A 1 98 ? -6.172 -0.663 5.175 1.00 98.62 98 TYR A CA 1
ATOM 737 C C . TYR A 1 98 ? -4.920 0.021 4.655 1.00 98.62 98 TYR A C 1
ATOM 739 O O . TYR A 1 98 ? -4.992 0.830 3.725 1.00 98.62 98 TYR A O 1
ATOM 747 N N . TRP A 1 99 ? -3.794 -0.355 5.237 1.00 98.62 99 TRP A N 1
ATOM 748 C CA . TRP A 1 99 ? -2.476 0.135 4.879 1.00 98.62 99 TRP A CA 1
ATOM 749 C C . TRP A 1 99 ? -1.530 -1.043 4.736 1.00 98.62 99 TRP A C 1
ATOM 751 O O . TRP A 1 99 ? -1.640 -2.019 5.484 1.00 98.62 99 TRP A O 1
ATOM 761 N N . ALA A 1 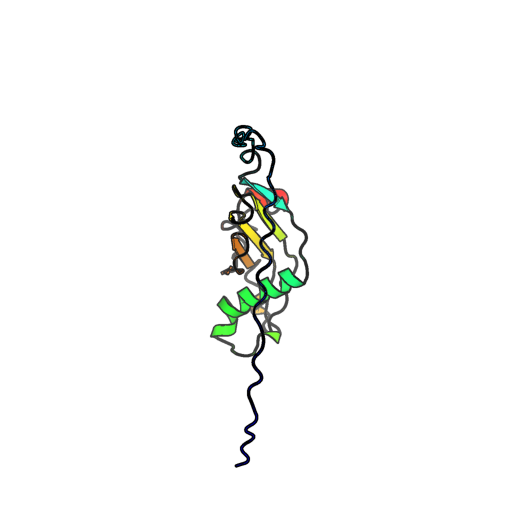100 ? -0.624 -0.940 3.775 1.00 98.38 100 ALA A N 1
ATOM 762 C CA . ALA A 1 100 ? 0.510 -1.832 3.651 1.00 98.38 100 ALA A CA 1
ATOM 763 C C . ALA A 1 100 ? 1.779 -1.010 3.429 1.00 98.38 100 ALA A C 1
ATOM 765 O O . ALA A 1 100 ? 1.726 0.026 2.760 1.00 98.38 100 ALA A O 1
ATOM 766 N N . VAL A 1 101 ? 2.883 -1.477 3.998 1.00 97.62 101 VAL A N 1
ATOM 767 C CA . VAL A 1 101 ? 4.222 -0.905 3.852 1.00 97.62 101 VAL A CA 1
ATOM 768 C C . VAL A 1 101 ? 5.175 -2.050 3.557 1.00 97.62 101 VAL A C 1
ATOM 770 O O . VAL A 1 101 ? 5.120 -3.049 4.265 1.00 97.62 101 VAL A O 1
ATOM 773 N N . GLY A 1 102 ? 6.017 -1.943 2.539 1.00 95.50 102 GLY A N 1
ATOM 774 C CA . GLY A 1 102 ? 6.973 -3.002 2.208 1.00 95.50 102 GLY A CA 1
ATOM 775 C C . GLY A 1 102 ? 7.855 -2.637 1.026 1.00 95.50 102 GLY A C 1
ATOM 776 O O . GLY A 1 102 ? 7.578 -1.668 0.321 1.00 95.50 102 GLY A O 1
ATOM 777 N N . SER A 1 103 ? 8.905 -3.415 0.812 1.00 94.31 103 SER A N 1
ATOM 778 C CA . SER A 1 103 ? 9.852 -3.195 -0.282 1.00 94.31 103 SER A CA 1
ATOM 779 C C . SER A 1 103 ? 9.306 -3.792 -1.571 1.00 94.31 103 SER A C 1
ATOM 781 O O . SER A 1 103 ? 8.734 -4.880 -1.555 1.00 94.31 103 SER A O 1
ATOM 783 N N . ILE A 1 104 ? 9.453 -3.097 -2.689 1.00 95.25 104 ILE A N 1
ATOM 784 C CA . ILE A 1 104 ? 9.076 -3.595 -4.013 1.00 95.25 104 ILE A CA 1
ATOM 785 C C . ILE A 1 104 ? 10.133 -3.122 -5.002 1.00 95.25 104 ILE A C 1
ATOM 787 O O . ILE A 1 104 ? 10.777 -2.111 -4.756 1.00 95.25 104 ILE A O 1
ATOM 791 N N . GLY A 1 105 ? 10.312 -3.838 -6.102 1.00 93.62 105 GLY A N 1
ATOM 792 C CA . GLY A 1 105 ? 11.251 -3.412 -7.128 1.00 93.62 105 GLY A CA 1
ATOM 793 C C . GLY A 1 105 ? 10.995 -4.103 -8.452 1.00 93.62 105 GLY A C 1
ATOM 794 O O . GLY A 1 105 ? 9.960 -4.746 -8.667 1.00 93.62 105 GLY A O 1
ATOM 795 N N . VAL A 1 106 ? 11.933 -3.924 -9.371 1.00 93.88 106 VAL A N 1
ATOM 796 C CA . VAL A 1 106 ? 11.834 -4.385 -10.750 1.00 93.88 106 VAL A CA 1
ATOM 797 C C . VAL A 1 106 ? 13.059 -5.228 -11.106 1.00 93.88 106 VAL A C 1
ATOM 799 O O . VAL A 1 106 ? 14.204 -4.820 -10.921 1.00 93.88 106 VAL A O 1
ATOM 802 N N . LYS A 1 107 ? 12.829 -6.414 -11.678 1.00 93.06 107 LYS A N 1
ATOM 803 C CA . LYS A 1 107 ? 13.874 -7.312 -12.185 1.00 93.06 107 LYS A CA 1
ATOM 804 C C . LYS A 1 107 ? 14.795 -6.597 -13.160 1.00 93.06 107 LYS A C 1
ATOM 806 O O . LYS A 1 107 ? 14.346 -6.057 -14.181 1.00 93.06 107 LYS A O 1
ATOM 811 N N . GLY A 1 108 ? 16.092 -6.701 -12.887 1.00 89.31 108 GLY A N 1
ATOM 812 C CA . GLY A 1 108 ? 17.144 -6.098 -13.700 1.00 89.31 108 GLY A CA 1
ATOM 813 C C . GLY A 1 108 ? 17.277 -4.585 -13.524 1.00 89.31 108 GLY A C 1
ATOM 814 O O . GLY A 1 108 ? 17.977 -3.970 -14.319 1.00 89.31 108 GLY A O 1
ATOM 815 N N . ASP A 1 109 ? 16.623 -3.998 -12.518 1.00 88.50 109 ASP A N 1
ATOM 816 C CA . ASP A 1 109 ? 16.771 -2.591 -12.146 1.00 88.50 109 ASP A CA 1
ATOM 817 C C . ASP A 1 109 ? 17.072 -2.469 -10.639 1.00 88.50 109 ASP A C 1
ATOM 819 O O . ASP A 1 109 ? 16.158 -2.347 -9.819 1.00 88.50 109 ASP A O 1
ATOM 823 N N . PRO A 1 110 ? 18.356 -2.522 -10.244 1.00 85.69 110 PRO A N 1
ATOM 824 C CA . PRO A 1 110 ? 18.758 -2.404 -8.844 1.00 85.69 110 PRO A CA 1
ATOM 825 C C . PRO A 1 110 ? 18.414 -1.050 -8.212 1.00 85.69 110 PRO A C 1
ATOM 827 O O . PRO A 1 110 ? 18.305 -0.965 -6.991 1.00 85.69 110 PRO A O 1
ATOM 830 N N . ILE A 1 111 ? 18.258 0.008 -9.016 1.00 86.31 111 ILE A N 1
ATOM 831 C CA . ILE A 1 111 ? 17.944 1.352 -8.514 1.00 86.31 111 ILE A CA 1
ATOM 832 C C . ILE A 1 111 ? 16.520 1.372 -7.955 1.00 86.31 111 ILE A C 1
ATOM 834 O O . ILE A 1 111 ? 16.296 1.958 -6.901 1.00 86.31 111 ILE A O 1
ATOM 838 N N . SER A 1 112 ? 15.596 0.626 -8.569 1.00 86.75 112 SER A N 1
ATOM 839 C CA . SER A 1 112 ? 14.199 0.527 -8.117 1.00 86.75 112 SER A CA 1
ATOM 840 C C . SER A 1 112 ? 14.002 0.015 -6.679 1.00 86.75 112 SER A C 1
ATOM 842 O O . SER A 1 112 ? 12.910 0.153 -6.139 1.00 86.75 112 SER A O 1
ATOM 844 N N . TYR A 1 113 ? 15.035 -0.562 -6.053 1.00 84.50 113 TYR A N 1
ATOM 845 C CA . TYR A 1 113 ? 14.999 -1.061 -4.674 1.00 84.50 113 TYR A CA 1
ATOM 846 C C . TYR A 1 113 ? 15.526 -0.057 -3.634 1.00 84.50 113 TYR A C 1
ATOM 848 O O . TYR A 1 113 ? 15.453 -0.333 -2.436 1.00 84.50 113 TYR A O 1
ATOM 856 N N . GLN A 1 114 ? 16.090 1.077 -4.062 1.00 82.50 114 GLN A N 1
ATOM 857 C CA . GLN A 1 114 ? 16.787 2.015 -3.171 1.00 82.50 114 GLN A CA 1
ATOM 858 C C . GLN A 1 114 ? 15.861 3.053 -2.523 1.00 82.50 114 GLN A C 1
ATOM 860 O O . GLN A 1 114 ? 16.213 3.607 -1.485 1.00 82.50 114 GLN A O 1
ATOM 865 N N . ASP A 1 115 ? 14.660 3.267 -3.064 1.00 76.25 115 ASP A N 1
ATOM 866 C CA . ASP A 1 115 ? 13.756 4.359 -2.657 1.00 76.25 115 ASP A CA 1
ATOM 867 C C . ASP A 1 115 ? 13.035 4.116 -1.306 1.00 76.25 115 ASP A C 1
ATOM 869 O O . ASP A 1 115 ? 12.148 4.862 -0.876 1.00 76.25 115 ASP A O 1
ATOM 873 N N . GLY A 1 116 ? 13.451 3.082 -0.573 1.00 79.38 116 GLY A N 1
ATOM 874 C CA . GLY A 1 116 ? 12.908 2.725 0.730 1.00 79.38 116 GLY A CA 1
ATOM 875 C C . GLY A 1 116 ? 11.554 2.016 0.636 1.00 79.38 116 GLY A C 1
ATOM 876 O O . GLY A 1 116 ? 11.112 1.596 -0.434 1.00 79.38 116 GLY A O 1
ATOM 877 N N . PRO A 1 117 ? 10.870 1.814 1.773 1.00 91.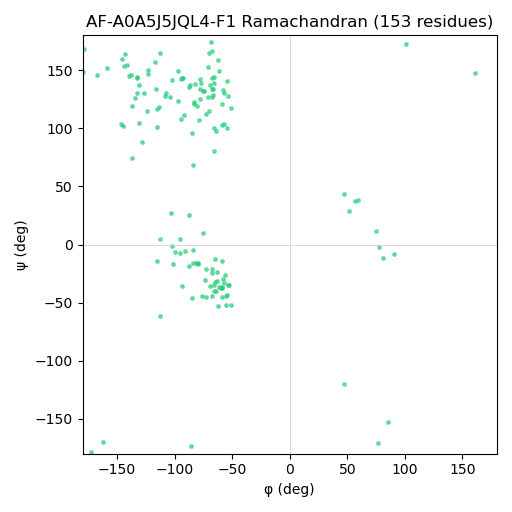69 117 PRO A N 1
ATOM 878 C CA . PRO A 1 117 ? 9.615 1.091 1.762 1.00 91.69 117 PRO A CA 1
ATOM 879 C C . PRO A 1 117 ? 8.535 1.879 1.020 1.00 91.69 117 PRO A C 1
ATOM 881 O O . PRO A 1 117 ? 8.403 3.098 1.134 1.00 91.69 117 PRO A O 1
ATOM 884 N N . HIS A 1 118 ? 7.704 1.144 0.303 1.00 95.06 118 HIS A N 1
ATOM 885 C CA . HIS A 1 118 ? 6.598 1.658 -0.481 1.00 95.06 118 HIS A CA 1
ATOM 886 C C . HIS A 1 118 ? 5.293 1.556 0.297 1.00 95.06 118 HIS A C 1
ATOM 888 O O . HIS A 1 118 ? 5.109 0.650 1.113 1.00 95.06 118 HIS A O 1
ATOM 894 N N . VAL A 1 119 ? 4.366 2.482 0.044 1.00 97.38 119 VAL A N 1
ATOM 895 C CA . VAL A 1 119 ? 3.105 2.565 0.790 1.00 97.38 119 VAL A CA 1
ATOM 896 C C . VAL A 1 119 ? 1.913 2.301 -0.115 1.00 97.38 119 VAL A C 1
ATOM 898 O O . VAL A 1 119 ? 1.752 2.907 -1.177 1.00 97.38 119 VAL A O 1
ATOM 901 N N . TRP A 1 120 ? 0.999 1.466 0.370 1.00 98.44 120 TRP A N 1
ATOM 902 C CA . TRP A 1 120 ? -0.306 1.249 -0.239 1.00 98.44 120 TRP A CA 1
ATOM 903 C C . TRP A 1 120 ? -1.430 1.529 0.742 1.00 98.44 120 TRP A C 1
ATOM 905 O O . TRP A 1 120 ? -1.314 1.316 1.952 1.00 98.44 120 TRP A O 1
ATOM 915 N N . ARG A 1 121 ? -2.567 1.958 0.198 1.00 98.50 121 ARG A N 1
ATOM 916 C CA . ARG A 1 121 ? -3.772 2.252 0.970 1.00 98.50 121 ARG A CA 1
ATOM 917 C C . ARG A 1 121 ? -5.014 1.768 0.240 1.00 98.50 121 ARG A C 1
ATOM 919 O O . ARG A 1 121 ? -5.107 1.881 -0.975 1.00 98.50 121 ARG A O 1
ATOM 926 N N . LYS A 1 122 ? -6.014 1.305 0.984 1.00 98.25 122 LYS A N 1
ATOM 927 C CA . LYS A 1 122 ? -7.385 1.180 0.469 1.00 98.25 122 LYS A CA 1
ATOM 928 C C . LYS A 1 122 ? -8.415 1.449 1.552 1.00 98.25 122 LYS A C 1
ATOM 930 O O . LYS A 1 122 ? -8.131 1.322 2.741 1.00 98.25 122 LYS A O 1
ATOM 935 N N . ARG A 1 123 ? -9.639 1.773 1.146 1.00 97.88 123 ARG A N 1
ATOM 936 C CA . ARG A 1 123 ? -10.792 1.884 2.048 1.00 97.88 123 ARG A CA 1
ATOM 937 C C . ARG A 1 123 ? -11.722 0.694 1.825 1.00 97.88 123 ARG 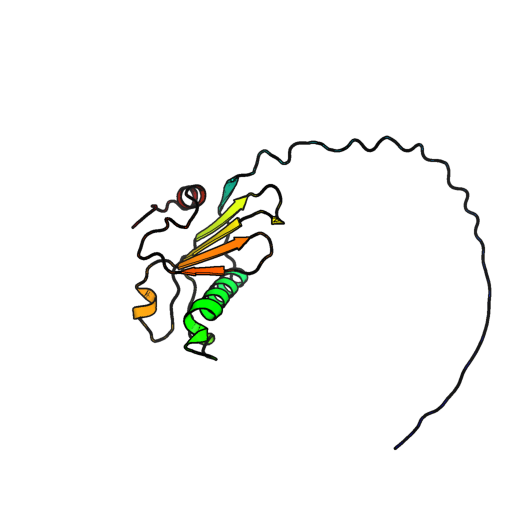A C 1
ATOM 939 O O . ARG A 1 123 ? -12.046 0.386 0.684 1.00 97.88 123 ARG A O 1
ATOM 946 N N . GLY A 1 124 ? -12.136 0.017 2.891 1.00 95.62 124 GLY A N 1
ATOM 947 C CA . GLY A 1 124 ? -13.067 -1.108 2.838 1.00 95.62 124 GLY A CA 1
ATOM 948 C C . GLY A 1 124 ? -12.709 -2.143 1.762 1.00 95.62 124 GLY A C 1
ATOM 949 O O . GLY A 1 124 ? -11.616 -2.729 1.752 1.00 95.62 124 GLY A O 1
ATOM 950 N N . HIS A 1 125 ? -13.651 -2.338 0.839 1.00 93.00 125 HIS A N 1
ATOM 951 C CA . HIS A 1 125 ? -13.555 -3.290 -0.270 1.00 93.00 125 HIS A CA 1
ATOM 952 C C . HIS A 1 125 ? -13.052 -2.672 -1.586 1.00 93.00 125 HIS A C 1
ATOM 954 O O . HIS A 1 125 ? -12.989 -3.377 -2.589 1.00 93.00 125 HIS A O 1
ATOM 960 N N . HIS A 1 126 ? -12.664 -1.392 -1.594 1.00 96.00 126 HIS A N 1
ATOM 961 C CA . HIS A 1 126 ? -12.111 -0.744 -2.784 1.00 96.00 126 HIS A CA 1
ATOM 962 C C . HIS A 1 126 ? -10.739 -1.322 -3.179 1.00 96.00 126 HIS A C 1
ATOM 964 O O . HIS A 1 126 ? -10.099 -2.057 -2.417 1.00 96.00 126 HIS A O 1
ATOM 970 N N . GLY A 1 127 ? -10.295 -0.988 -4.395 1.00 96.50 127 GLY A N 1
ATOM 971 C CA . GLY A 1 127 ? -8.975 -1.354 -4.906 1.00 96.50 127 GLY A CA 1
ATOM 972 C C . GLY A 1 127 ? -7.833 -0.749 -4.086 1.00 96.50 127 GLY A C 1
ATOM 973 O O . GLY A 1 127 ? -8.016 0.235 -3.371 1.00 96.50 127 GLY A O 1
ATOM 974 N N . TRP A 1 128 ? -6.653 -1.362 -4.185 1.00 98.31 128 TRP A N 1
ATOM 975 C CA . TRP A 1 128 ? -5.431 -0.823 -3.596 1.00 98.31 128 TRP A CA 1
ATOM 976 C C . TRP A 1 128 ? -4.909 0.357 -4.410 1.00 98.31 128 TRP A C 1
ATOM 978 O O . TRP A 1 128 ? -4.796 0.283 -5.631 1.00 98.31 128 TRP A O 1
ATOM 988 N N . GLU A 1 129 ? -4.575 1.434 -3.711 1.00 98.19 129 GLU A N 1
ATOM 989 C CA . GLU A 1 129 ? -3.909 2.612 -4.247 1.00 98.19 129 GLU A CA 1
ATOM 990 C C . GLU A 1 129 ? -2.443 2.585 -3.819 1.00 98.19 129 G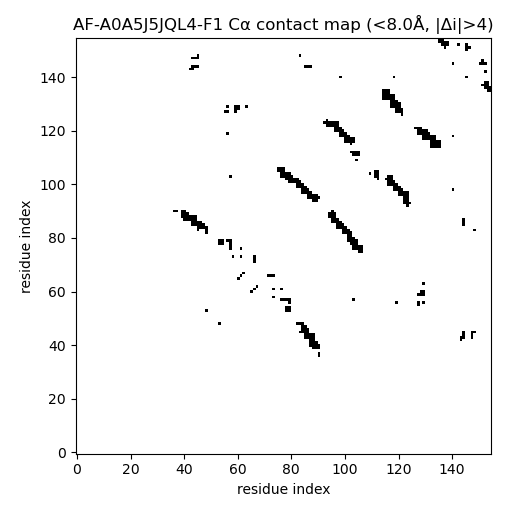LU A C 1
ATOM 992 O O . GLU A 1 129 ? -2.148 2.497 -2.624 1.00 98.19 129 GLU A O 1
ATOM 997 N N . TYR A 1 130 ? -1.533 2.706 -4.781 1.00 97.50 130 TYR A N 1
ATOM 998 C CA . TYR A 1 130 ? -0.127 2.983 -4.511 1.00 97.50 130 TYR A CA 1
ATOM 999 C C . TYR A 1 130 ? 0.052 4.464 -4.136 1.00 97.50 130 TYR A C 1
ATOM 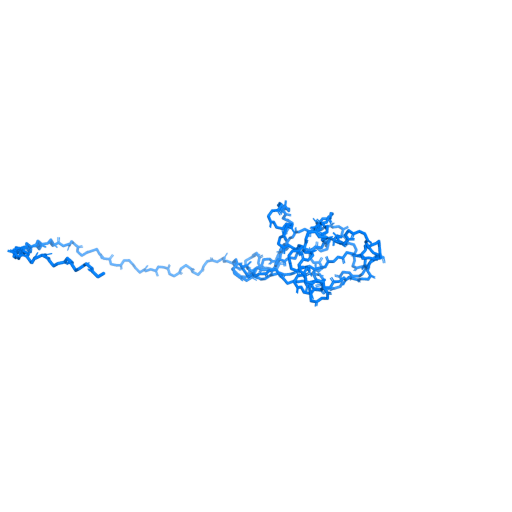1001 O O . TYR A 1 130 ? -0.501 5.345 -4.800 1.00 97.50 130 TYR A O 1
ATOM 1009 N N . ARG A 1 131 ? 0.778 4.740 -3.047 1.00 96.75 131 ARG A N 1
ATOM 1010 C CA . ARG A 1 131 ? 0.931 6.080 -2.440 1.00 96.75 131 ARG A CA 1
ATOM 1011 C C . ARG A 1 131 ? 2.355 6.645 -2.561 1.00 96.75 131 ARG A C 1
ATOM 1013 O O . ARG A 1 131 ? 2.609 7.737 -2.039 1.00 96.75 131 ARG A O 1
ATOM 1020 N N . GLY A 1 132 ? 3.230 5.932 -3.267 1.00 94.25 132 GLY A N 1
ATOM 1021 C CA . GLY A 1 132 ? 4.633 6.285 -3.459 1.00 94.25 132 GLY A CA 1
ATOM 1022 C C . GLY A 1 132 ? 5.574 5.507 -2.548 1.00 94.25 132 GLY A C 1
ATOM 1023 O O . GLY A 1 132 ? 5.138 4.775 -1.649 1.00 94.25 132 GLY A O 1
ATOM 1024 N N . ASP A 1 133 ? 6.855 5.702 -2.811 1.00 92.19 133 ASP A N 1
ATOM 1025 C CA . ASP A 1 133 ? 7.940 5.435 -1.885 1.00 92.19 133 ASP A CA 1
ATOM 1026 C C . ASP A 1 133 ? 7.890 6.430 -0.708 1.00 92.19 133 ASP A C 1
ATOM 1028 O O . ASP A 1 133 ? 7.028 7.327 -0.626 1.00 92.19 133 ASP A O 1
ATOM 1032 N N . THR A 1 134 ? 8.770 6.207 0.259 1.00 89.56 134 THR A N 1
ATOM 1033 C CA . THR A 1 134 ? 8.796 6.965 1.514 1.00 89.56 134 THR A CA 1
ATOM 1034 C C . THR A 1 134 ? 10.055 7.790 1.685 1.00 89.56 134 THR A C 1
ATOM 1036 O O . THR A 1 134 ? 10.076 8.621 2.592 1.00 89.56 134 THR A O 1
ATOM 1039 N N . GLY A 1 135 ? 11.101 7.555 0.884 1.00 86.06 135 GLY A N 1
ATOM 1040 C CA . GLY A 1 135 ? 12.426 8.127 1.131 1.00 86.06 135 GLY A CA 1
ATOM 1041 C C . GLY A 1 135 ? 12.922 7.886 2.564 1.00 86.06 135 GLY A C 1
ATOM 1042 O O . GLY A 1 135 ? 13.607 8.735 3.121 1.00 86.06 135 GLY A O 1
ATOM 1043 N N . GLY A 1 136 ? 12.490 6.791 3.206 1.00 84.25 136 GLY A N 1
ATOM 1044 C CA . GLY A 1 136 ? 12.798 6.476 4.606 1.00 84.25 136 GLY A CA 1
ATOM 1045 C C . GLY A 1 136 ? 11.803 7.007 5.650 1.00 84.25 136 GLY A C 1
ATOM 1046 O O . GLY A 1 136 ? 11.877 6.594 6.804 1.00 84.25 136 GLY A O 1
ATOM 1047 N N . CYS A 1 137 ? 10.828 7.845 5.278 1.00 90.56 137 CYS A N 1
ATOM 1048 C CA . CYS A 1 137 ? 9.850 8.428 6.207 1.00 90.56 137 CYS A CA 1
ATOM 1049 C C . CYS A 1 137 ? 8.406 7.946 5.976 1.00 90.56 137 CYS A C 1
ATOM 1051 O O . CYS A 1 137 ? 7.744 8.246 4.978 1.00 90.56 137 CYS A O 1
ATOM 1053 N N . LEU A 1 138 ? 7.838 7.282 6.981 1.00 93.44 138 LEU A N 1
ATOM 1054 C CA . LEU A 1 138 ? 6.480 6.735 7.000 1.00 93.44 138 LEU A CA 1
ATOM 1055 C C . LEU A 1 138 ? 5.411 7.735 7.478 1.00 93.44 138 LEU A C 1
ATOM 1057 O O . LEU A 1 138 ? 4.335 7.320 7.905 1.00 93.44 138 LEU A O 1
ATOM 1061 N N . ALA A 1 139 ? 5.635 9.045 7.344 1.00 91.31 139 ALA A N 1
ATOM 1062 C CA . ALA A 1 139 ? 4.713 10.094 7.811 1.00 91.31 139 ALA A CA 1
ATOM 1063 C C . ALA A 1 139 ? 3.281 9.984 7.234 1.00 91.31 139 ALA A C 1
ATOM 1065 O O . ALA A 1 139 ? 2.304 10.420 7.844 1.00 91.31 139 ALA A O 1
ATOM 1066 N N . LYS A 1 140 ? 3.126 9.369 6.051 1.00 92.56 140 LYS A N 1
ATOM 1067 C CA . LYS A 1 140 ? 1.813 9.114 5.427 1.00 92.56 140 LYS A CA 1
ATOM 1068 C C . LYS A 1 140 ? 1.026 8.002 6.139 1.00 92.56 140 LYS A C 1
ATOM 1070 O O . LYS A 1 140 ? -0.189 7.913 5.956 1.00 92.56 140 LYS A O 1
ATOM 1075 N N . VAL A 1 141 ? 1.696 7.136 6.896 1.00 96.38 141 VAL A N 1
ATOM 1076 C CA . VAL A 1 141 ? 1.114 5.975 7.575 1.00 96.38 141 VAL A CA 1
ATOM 1077 C C . VAL A 1 141 ? 0.588 6.395 8.954 1.00 96.38 141 VAL A C 1
ATOM 1079 O O . VAL A 1 141 ? 1.275 7.093 9.695 1.00 96.38 141 VAL A O 1
ATOM 1082 N N . PRO A 1 142 ? -0.621 5.967 9.361 1.00 97.12 142 PRO A N 1
ATOM 1083 C CA . PRO A 1 142 ? -1.152 6.303 10.678 1.00 97.12 142 PRO A CA 1
ATOM 1084 C C . PRO A 1 142 ? -0.233 5.856 11.824 1.00 97.12 142 PRO A C 1
ATOM 1086 O O . PRO A 1 142 ? 0.097 4.674 11.925 1.00 97.12 142 PRO A O 1
ATOM 1089 N N . LYS A 1 143 ? 0.069 6.765 12.762 1.00 96.81 143 LYS A N 1
ATOM 1090 C CA . LYS A 1 143 ? 0.930 6.496 13.936 1.00 96.81 143 LYS A CA 1
ATOM 1091 C C . LYS A 1 143 ? 0.497 5.274 14.751 1.00 96.81 143 LYS A C 1
ATOM 1093 O O . LYS A 1 143 ? 1.327 4.529 15.257 1.00 96.81 143 LYS A O 1
ATOM 1098 N N . ALA A 1 144 ? -0.810 5.022 14.839 1.00 97.06 144 ALA A N 1
ATOM 1099 C CA . ALA A 1 144 ? -1.342 3.848 15.524 1.00 97.06 144 ALA A CA 1
ATOM 1100 C C . ALA A 1 144 ? -0.917 2.518 14.869 1.00 97.06 144 ALA A C 1
ATOM 1102 O O . ALA A 1 144 ? -0.755 1.529 15.578 1.00 97.06 144 ALA A O 1
ATOM 1103 N N . LEU A 1 145 ? -0.728 2.486 13.543 1.00 97.94 145 LEU A N 1
ATOM 1104 C CA . LEU A 1 145 ? -0.197 1.316 12.838 1.00 97.94 145 LEU A CA 1
ATOM 1105 C C . LEU A 1 145 ? 1.312 1.185 13.034 1.00 97.94 145 LEU A C 1
ATOM 1107 O O . LEU A 1 145 ? 1.771 0.101 13.375 1.00 97.94 145 LEU A O 1
ATOM 1111 N N . LEU A 1 146 ? 2.057 2.288 12.920 1.00 97.44 146 LEU A N 1
ATOM 1112 C CA . LEU A 1 146 ? 3.502 2.299 13.185 1.00 97.44 146 LEU A CA 1
ATOM 1113 C C . LEU A 1 146 ? 3.822 1.745 14.579 1.00 97.44 146 LEU A C 1
ATOM 1115 O O . LEU A 1 146 ? 4.679 0.877 14.721 1.00 97.44 146 LEU A O 1
ATOM 1119 N N . LYS A 1 147 ? 3.037 2.146 15.588 1.00 97.38 147 LYS A N 1
ATOM 1120 C CA . LYS A 1 147 ? 3.172 1.656 16.964 1.00 97.38 147 LYS A CA 1
ATOM 1121 C C . LYS A 1 147 ? 3.012 0.137 17.090 1.00 97.38 147 LYS A C 1
ATOM 1123 O O . LYS A 1 147 ? 3.794 -0.482 17.798 1.00 97.38 147 LYS A O 1
ATOM 1128 N N . ILE A 1 148 ? 2.009 -0.467 16.444 1.00 97.69 148 ILE A N 1
ATOM 1129 C CA . ILE A 1 148 ? 1.784 -1.925 16.542 1.00 97.69 148 ILE A CA 1
ATOM 1130 C C . ILE A 1 148 ? 2.712 -2.740 15.635 1.00 97.69 148 ILE A C 1
ATOM 1132 O O . ILE A 1 148 ? 2.821 -3.950 15.803 1.00 97.69 148 ILE A O 1
ATOM 1136 N N . TRP A 1 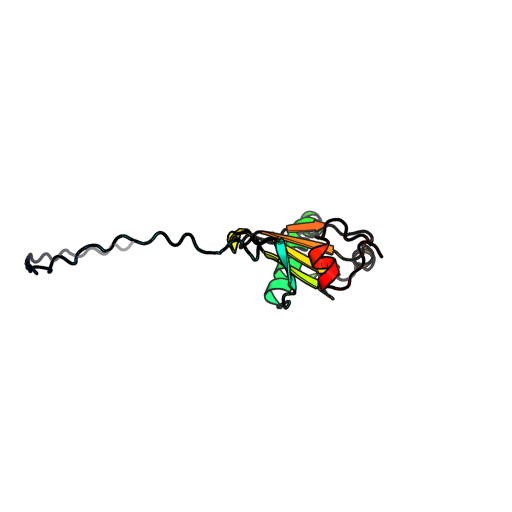149 ? 3.330 -2.094 14.649 1.00 97.31 149 TRP A N 1
ATOM 1137 C CA . TRP A 1 149 ? 4.353 -2.690 13.796 1.00 97.31 149 TRP A CA 1
ATOM 1138 C C . TRP A 1 149 ? 5.766 -2.493 14.342 1.00 97.31 149 TRP A C 1
ATOM 1140 O O . TRP A 1 149 ? 6.698 -3.057 13.783 1.00 97.31 149 TRP A O 1
ATOM 1150 N N . HIS A 1 150 ? 5.914 -1.733 15.433 1.00 96.62 150 HIS A N 1
ATOM 1151 C CA . HIS A 1 150 ? 7.196 -1.383 16.044 1.00 96.62 150 HIS A CA 1
ATOM 1152 C C . HIS A 1 150 ? 8.155 -0.690 15.066 1.00 96.62 150 HIS A C 1
ATOM 1154 O O . HIS A 1 150 ? 9.361 -0.913 15.102 1.00 96.62 150 HIS A O 1
ATOM 1160 N N . LEU A 1 151 ? 7.606 0.161 14.196 1.00 93.06 151 LEU A N 1
ATOM 1161 C CA . LEU A 1 151 ? 8.376 0.953 13.244 1.00 93.06 151 LEU A CA 1
ATOM 1162 C C . LEU A 1 151 ? 8.501 2.403 13.725 1.00 93.06 151 LEU A C 1
ATOM 1164 O O . LEU A 1 151 ? 7.517 2.953 14.239 1.00 93.06 151 LEU A O 1
ATOM 1168 N N . PRO A 1 152 ? 9.667 3.044 13.537 1.00 92.75 152 PRO A N 1
ATOM 1169 C CA . PRO A 1 152 ? 9.788 4.482 13.719 1.00 92.75 152 PRO A CA 1
ATOM 1170 C C . PRO A 1 152 ? 9.047 5.237 12.600 1.00 92.75 152 PRO A C 1
ATOM 1172 O O . PRO A 1 152 ? 8.670 4.674 11.572 1.00 92.75 152 PRO A O 1
ATOM 1175 N N . GLU A 1 153 ? 8.808 6.533 12.812 1.00 90.88 153 GLU A N 1
ATOM 1176 C CA . GLU A 1 153 ? 8.170 7.397 11.807 1.00 90.88 153 GLU A CA 1
ATOM 1177 C C . GLU A 1 153 ? 9.121 7.735 10.649 1.00 90.88 153 GLU A C 1
ATOM 1179 O O . GLU A 1 153 ? 8.664 7.855 9.517 1.00 90.88 153 GLU A O 1
ATOM 1184 N N . CYS A 1 154 ? 10.424 7.812 10.916 1.00 87.81 154 CYS A N 1
ATOM 1185 C CA . CYS A 1 154 ? 11.491 7.915 9.924 1.00 87.81 154 CYS A CA 1
ATOM 1186 C C . CYS A 1 154 ? 12.652 7.004 10.334 1.00 87.81 154 CYS A C 1
ATOM 1188 O O . CYS A 1 154 ? 12.874 6.807 11.533 1.00 87.81 154 CYS A O 1
ATOM 1190 N N . LEU A 1 155 ? 13.328 6.436 9.338 1.00 72.81 155 LEU A N 1
ATOM 1191 C CA . LEU A 1 155 ? 14.574 5.682 9.484 1.00 72.81 155 LEU A CA 1
ATOM 1192 C C . LEU A 1 155 ? 15.790 6.611 9.524 1.00 72.81 155 LEU A C 1
ATOM 1194 O O . LEU A 1 155 ? 15.712 7.701 8.914 1.00 72.81 155 LEU A O 1
#

Mean predicted aligned error: 12.66 Å

pLDDT: mean 83.54, std 18.75, range [43.97, 98.62]

Solvent-accessible surface area (backbone atoms only — not comparable to full-atom values): 9529 Å² total; per-residue (Å²): 140,83,89,87,87,85,77,91,83,88,86,80,92,78,91,80,86,79,87,78,87,74,80,87,73,80,80,71,79,79,75,77,81,86,69,87,68,71,86,56,48,68,43,53,44,85,44,86,81,47,70,75,54,33,51,47,52,37,50,22,39,32,67,72,64,51,30,84,82,41,73,92,47,68,90,36,56,45,53,48,38,87,62,50,34,31,33,34,34,30,86,44,70,71,54,16,38,36,42,36,38,22,40,46,34,39,70,96,37,79,68,56,58,67,48,42,45,28,37,35,39,29,47,40,87,55,69,62,40,59,70,50,63,32,78,42,37,46,77,90,52,60,66,62,48,32,62,78,68,73,46,71,60,54,114